Protein AF-A0AAW4CYZ9-F1 (afdb_monomer_lite)

Foldseek 3Di:
DPDDDDDDDDPDDQCVPPDPVPDDPDVVVVVVQVVVQDPVCGSPDDDDDDDDPPDPVVVVVVVVVVPDDDPVRVVVDLVVQCVDVVSVDPPPDPDD

Sequence (96 aa):
MSGGRFEWEYQGRWWRFVEQPQWPLEAYRRQASMGKWDENVSDCRQEIVFIGQRLDVDALKSALNGCLLSEEAILAGPKRWVQMEGGELALAPAGK

Structure (mmCIF, N/CA/C/O backbone):
data_AF-A0AAW4CYZ9-F1
#
_entry.id   AF-A0AAW4CYZ9-F1
#
loop_
_atom_site.group_PDB
_atom_site.id
_atom_site.type_symbol
_atom_site.label_atom_id
_atom_site.label_alt_id
_atom_site.label_comp_id
_atom_site.label_asym_id
_atom_site.label_entity_id
_atom_site.label_seq_id
_atom_site.pdbx_PDB_ins_code
_atom_site.Cartn_x
_atom_site.Cartn_y
_atom_site.Cartn_z
_atom_site.occupancy
_atom_site.B_iso_or_equiv
_atom_site.auth_seq_id
_atom_site.auth_comp_id
_atom_site.auth_asym_id
_atom_site.auth_atom_id
_atom_site.pdbx_PDB_model_num
ATOM 1 N N . MET A 1 1 ? -0.056 -8.629 27.151 1.00 39.72 1 MET A N 1
ATOM 2 C CA . MET A 1 1 ? -0.001 -8.220 25.733 1.00 39.72 1 MET A CA 1
ATOM 3 C C . MET A 1 1 ? 1.457 -8.013 25.373 1.00 39.72 1 MET A C 1
ATOM 5 O O . MET A 1 1 ? 2.060 -7.087 25.887 1.00 39.72 1 MET A O 1
ATOM 9 N N . SER A 1 2 ? 2.049 -8.903 24.585 1.00 47.81 2 SER A N 1
ATOM 10 C CA . SER A 1 2 ? 3.420 -8.749 24.082 1.00 47.81 2 SER A CA 1
ATOM 11 C C . SER A 1 2 ? 3.365 -8.763 22.557 1.00 47.81 2 SER A C 1
ATOM 13 O O . SER A 1 2 ? 3.612 -9.785 21.926 1.00 47.81 2 SER A O 1
ATOM 15 N N . GLY A 1 3 ? 2.936 -7.650 21.970 1.00 53.50 3 GLY A N 1
ATOM 16 C CA . GLY A 1 3 ? 3.028 -7.400 20.534 1.00 53.50 3 GLY A CA 1
ATOM 17 C C . GLY A 1 3 ? 3.885 -6.159 20.370 1.00 53.50 3 GLY A C 1
ATOM 18 O O . GLY A 1 3 ? 3.401 -5.062 20.611 1.00 53.50 3 GLY A O 1
ATOM 19 N N . GLY A 1 4 ? 5.177 -6.336 20.102 1.00 62.56 4 GLY A N 1
ATOM 20 C CA . GLY A 1 4 ? 6.150 -5.241 20.179 1.00 62.56 4 GLY A CA 1
ATOM 21 C C . GLY A 1 4 ? 7.223 -5.289 19.102 1.00 62.56 4 GLY A C 1
ATOM 22 O O . GLY A 1 4 ? 8.292 -4.724 19.296 1.00 62.56 4 GLY A O 1
ATOM 23 N N . ARG A 1 5 ? 6.979 -5.996 17.995 1.00 73.25 5 ARG A N 1
ATOM 24 C CA . ARG A 1 5 ? 7.932 -6.080 16.889 1.00 73.25 5 ARG A CA 1
ATOM 25 C C . ARG A 1 5 ? 7.238 -5.661 15.602 1.00 73.25 5 ARG A C 1
ATOM 27 O O . ARG A 1 5 ? 6.330 -6.341 15.137 1.00 73.25 5 ARG A O 1
ATOM 34 N N . PHE A 1 6 ? 7.654 -4.511 15.092 1.00 79.69 6 PHE A N 1
ATOM 35 C CA . PHE A 1 6 ? 7.312 -3.994 13.777 1.00 79.69 6 PHE A CA 1
ATOM 36 C C . PHE A 1 6 ? 8.607 -3.964 12.976 1.00 79.69 6 PHE A C 1
ATOM 38 O O . PHE A 1 6 ? 9.604 -3.408 13.434 1.00 79.69 6 PHE A O 1
ATOM 45 N N . GLU A 1 7 ? 8.591 -4.595 11.812 1.00 80.88 7 GLU A N 1
ATOM 46 C CA . GLU A 1 7 ? 9.710 -4.598 10.880 1.00 80.88 7 GLU A CA 1
ATOM 47 C C . GLU A 1 7 ? 9.203 -4.097 9.539 1.00 80.88 7 GLU A C 1
ATOM 49 O O . GLU A 1 7 ? 8.104 -4.447 9.109 1.00 80.88 7 GLU A O 1
ATOM 54 N N . TRP A 1 8 ? 10.013 -3.273 8.890 1.00 82.38 8 TRP A N 1
ATOM 55 C CA . TRP A 1 8 ? 9.795 -2.858 7.518 1.00 82.38 8 TRP A CA 1
ATOM 56 C C . TRP A 1 8 ? 11.115 -3.001 6.774 1.00 82.38 8 TRP A C 1
ATOM 58 O O . TRP A 1 8 ? 12.186 -2.750 7.329 1.00 82.38 8 TRP A O 1
ATOM 68 N N . GLU A 1 9 ? 11.027 -3.431 5.524 1.00 79.06 9 GLU A N 1
ATOM 69 C CA . GLU A 1 9 ? 12.178 -3.614 4.652 1.00 79.06 9 GLU A CA 1
ATOM 70 C C . GLU A 1 9 ? 11.979 -2.799 3.378 1.00 79.06 9 GLU A C 1
ATOM 72 O O . GLU A 1 9 ? 10.870 -2.665 2.851 1.00 79.06 9 GLU A O 1
ATOM 77 N N . TYR A 1 10 ? 13.075 -2.236 2.881 1.00 79.25 10 TYR A N 1
ATOM 78 C CA . TYR A 1 10 ? 13.087 -1.596 1.581 1.00 79.25 10 TYR A CA 1
ATOM 79 C C . TYR A 1 10 ? 13.135 -2.656 0.474 1.00 79.25 10 TYR A C 1
ATOM 81 O O . TYR A 1 10 ? 14.171 -3.268 0.233 1.00 79.25 10 TYR A O 1
ATOM 89 N N . GLN A 1 11 ? 12.025 -2.819 -0.246 1.00 77.06 11 GLN A N 1
ATOM 90 C CA . GLN A 1 11 ? 11.877 -3.843 -1.290 1.00 77.06 11 GLN A CA 1
ATOM 91 C C . GLN A 1 11 ? 12.336 -3.395 -2.691 1.00 77.06 11 GLN A C 1
ATOM 93 O O . GLN A 1 11 ? 12.140 -4.114 -3.670 1.00 77.06 11 GLN A O 1
ATOM 98 N N . GLY A 1 12 ? 12.955 -2.217 -2.809 1.00 77.88 12 GLY A N 1
ATOM 99 C CA . GLY A 1 12 ? 13.398 -1.646 -4.084 1.00 77.88 12 GLY A CA 1
ATOM 100 C C . GLY A 1 12 ? 12.628 -0.391 -4.497 1.00 77.88 12 GLY A C 1
ATOM 101 O O . GLY A 1 12 ? 11.714 0.070 -3.815 1.00 77.88 12 GLY A O 1
ATOM 102 N N . ARG A 1 13 ? 13.045 0.211 -5.617 1.00 81.75 13 ARG A N 1
ATOM 103 C CA . ARG A 1 13 ? 12.362 1.369 -6.213 1.00 81.75 13 ARG A CA 1
ATOM 104 C C . ARG A 1 13 ? 11.158 0.890 -7.013 1.00 81.75 13 ARG A C 1
ATOM 106 O O . ARG A 1 13 ? 11.280 -0.106 -7.722 1.00 81.75 13 ARG A O 1
ATOM 113 N N . TRP A 1 14 ? 10.070 1.653 -6.990 1.00 85.50 14 TRP A N 1
ATOM 114 C CA . TRP A 1 14 ? 8.985 1.476 -7.953 1.00 85.50 14 TRP A CA 1
ATOM 115 C C . TRP A 1 14 ? 9.470 1.836 -9.357 1.00 85.50 14 TRP A C 1
ATOM 117 O O . TRP A 1 14 ? 9.985 2.933 -9.598 1.00 85.50 14 TRP A O 1
ATOM 127 N N . TRP A 1 15 ? 9.323 0.903 -10.288 1.00 83.88 15 TRP A N 1
ATOM 128 C CA . TRP A 1 15 ? 9.774 1.001 -11.670 1.00 83.88 15 TRP A CA 1
ATOM 129 C C . TRP A 1 15 ? 9.036 2.079 -12.444 1.00 83.88 15 TRP A C 1
ATOM 131 O O . TRP A 1 15 ? 9.598 2.632 -13.387 1.00 83.88 15 TRP A O 1
ATOM 141 N N . ARG A 1 16 ? 7.837 2.472 -11.994 1.00 83.50 16 ARG A N 1
ATOM 142 C CA . ARG A 1 16 ? 7.144 3.667 -12.487 1.00 83.50 16 ARG A CA 1
ATOM 143 C C . ARG A 1 16 ? 8.010 4.936 -12.476 1.00 83.50 16 ARG A C 1
ATOM 145 O O . ARG A 1 16 ? 7.771 5.833 -13.290 1.00 83.50 16 ARG A O 1
ATOM 152 N N . PHE A 1 17 ? 9.000 5.006 -11.586 1.00 84.50 17 PHE A N 1
ATOM 153 C CA . PHE A 1 17 ? 9.927 6.132 -11.433 1.00 84.50 17 PHE A CA 1
ATOM 154 C C . PHE A 1 17 ? 11.374 5.794 -11.831 1.00 84.50 17 PHE A C 1
ATOM 156 O O . PHE A 1 17 ? 12.287 6.559 -11.529 1.00 84.50 17 PHE A O 1
ATOM 163 N N . VAL A 1 18 ? 11.603 4.658 -12.495 1.00 84.62 18 VAL A N 1
ATOM 164 C CA . VAL A 1 18 ? 12.926 4.225 -12.965 1.00 84.62 18 VAL A CA 1
ATOM 165 C C . VAL A 1 18 ? 12.910 4.142 -14.488 1.00 84.62 18 VAL A C 1
ATOM 167 O O . VAL A 1 18 ? 11.997 3.564 -15.073 1.00 84.62 18 VAL A O 1
ATOM 170 N N . GLU A 1 19 ? 13.928 4.691 -15.147 1.00 83.44 19 GLU A N 1
ATOM 171 C CA . GLU A 1 19 ? 14.052 4.593 -16.604 1.00 83.44 19 GLU A CA 1
ATOM 172 C C . GLU A 1 19 ? 14.199 3.127 -17.047 1.00 83.44 19 GLU A C 1
ATOM 174 O O . GLU A 1 19 ? 14.953 2.363 -16.444 1.00 83.44 19 GLU A O 1
ATOM 179 N N . GLN A 1 20 ? 13.517 2.736 -18.131 1.00 81.12 20 GLN A N 1
ATOM 180 C CA . GLN A 1 20 ? 13.499 1.349 -18.625 1.00 81.12 20 GLN A CA 1
ATOM 181 C C . GLN A 1 20 ? 14.885 0.701 -18.822 1.00 81.12 20 GLN A C 1
ATOM 183 O O . GLN A 1 20 ? 15.017 -0.480 -18.501 1.00 81.12 20 GLN A O 1
ATOM 188 N N . PRO A 1 21 ? 15.939 1.410 -19.285 1.00 84.75 21 PRO A N 1
ATOM 189 C CA . PRO A 1 21 ? 17.279 0.826 -19.399 1.00 84.75 21 PRO A CA 1
ATOM 190 C C . PRO A 1 21 ? 17.882 0.368 -18.064 1.00 84.75 21 PRO A C 1
ATOM 192 O O . PRO A 1 21 ? 18.791 -0.456 -18.055 1.00 84.75 21 PRO A O 1
ATOM 195 N N . GLN A 1 22 ? 17.393 0.900 -16.941 1.00 82.38 22 GLN A N 1
ATOM 196 C CA . GLN A 1 22 ? 17.835 0.541 -15.592 1.00 82.38 22 GLN A CA 1
ATOM 197 C C . GLN A 1 22 ? 16.980 -0.568 -14.966 1.00 82.38 22 GLN A C 1
ATOM 199 O O . GLN A 1 22 ? 17.209 -0.947 -13.814 1.00 82.38 22 GLN A O 1
ATOM 204 N N . TRP A 1 23 ? 15.970 -1.071 -15.679 1.00 83.81 23 TRP A N 1
ATOM 205 C CA . TRP A 1 23 ? 15.149 -2.167 -15.183 1.00 83.81 23 TRP A CA 1
ATOM 206 C C . TRP A 1 23 ? 15.961 -3.470 -15.146 1.00 83.81 23 TRP A C 1
ATOM 208 O O . TRP A 1 23 ? 16.848 -3.670 -15.980 1.00 83.81 23 TRP A O 1
ATOM 218 N N . PRO A 1 24 ? 15.660 -4.390 -14.212 1.00 77.75 24 PRO A N 1
ATOM 219 C CA . PRO A 1 24 ? 16.348 -5.673 -14.147 1.00 77.75 24 PRO A CA 1
ATOM 220 C C . PRO A 1 24 ? 16.200 -6.451 -15.460 1.00 77.75 24 PRO A C 1
ATOM 222 O O . PRO A 1 24 ? 15.101 -6.588 -16.008 1.00 77.75 24 PRO A O 1
ATOM 225 N N . LEU A 1 25 ? 17.312 -6.988 -15.963 1.00 73.31 25 LEU A N 1
ATOM 226 C CA . LEU A 1 25 ? 17.329 -7.768 -17.203 1.00 73.31 25 LEU A CA 1
ATOM 227 C C . LEU A 1 25 ? 16.625 -9.121 -17.025 1.00 73.31 25 LEU A C 1
ATOM 229 O O . LEU A 1 25 ? 16.057 -9.647 -17.990 1.00 73.31 25 LEU A O 1
ATOM 233 N N . GLU A 1 26 ? 16.601 -9.662 -15.800 1.00 81.19 26 GLU A N 1
ATOM 234 C CA . GLU A 1 26 ? 16.042 -10.980 -15.510 1.00 81.19 26 GLU A CA 1
ATOM 235 C C . GLU A 1 26 ? 14.528 -11.022 -15.758 1.00 81.19 26 GLU A C 1
ATOM 237 O O . GLU A 1 26 ? 13.733 -10.334 -15.112 1.00 81.19 26 GLU A O 1
ATOM 242 N N . ALA A 1 27 ? 14.114 -11.890 -16.684 1.00 73.62 27 ALA A N 1
ATOM 243 C CA . ALA A 1 27 ? 12.726 -11.997 -17.125 1.00 73.62 27 ALA A CA 1
ATOM 244 C C . ALA A 1 27 ? 11.749 -12.340 -15.986 1.00 73.62 27 ALA A C 1
ATOM 246 O O . ALA A 1 27 ? 10.636 -11.822 -15.979 1.00 73.62 27 ALA A O 1
ATOM 247 N N . TYR A 1 28 ? 12.163 -13.146 -14.999 1.00 75.31 28 TYR A N 1
ATOM 248 C CA . TYR A 1 28 ? 11.285 -13.536 -13.887 1.00 75.31 28 TYR A CA 1
ATOM 249 C C . TYR A 1 28 ? 10.895 -12.343 -13.001 1.00 75.31 28 TYR A C 1
ATOM 251 O O . TYR A 1 28 ? 9.745 -12.243 -12.581 1.00 75.31 28 TYR A O 1
ATOM 259 N N . ARG A 1 29 ? 11.821 -11.402 -12.751 1.00 70.62 29 ARG A N 1
ATOM 260 C CA . ARG A 1 29 ? 11.540 -10.191 -11.963 1.00 70.62 29 ARG A CA 1
ATOM 261 C C . ARG A 1 29 ? 10.582 -9.282 -12.712 1.00 70.62 29 ARG A C 1
ATOM 263 O O . ARG A 1 29 ? 9.637 -8.775 -12.120 1.00 70.62 29 ARG A O 1
ATOM 270 N N . ARG A 1 30 ? 10.789 -9.130 -14.026 1.00 74.00 30 ARG A N 1
ATOM 271 C CA . ARG A 1 30 ? 9.881 -8.354 -14.881 1.00 74.00 30 ARG A CA 1
ATOM 272 C C . ARG A 1 30 ? 8.486 -8.955 -14.934 1.00 74.00 30 ARG A C 1
ATOM 274 O O . ARG A 1 30 ? 7.520 -8.230 -14.740 1.00 74.00 30 ARG A O 1
AT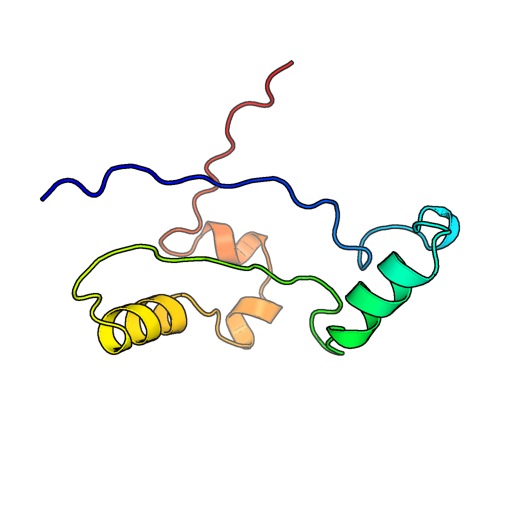OM 281 N N . GLN A 1 31 ? 8.376 -10.268 -15.104 1.00 78.00 31 GLN A N 1
ATOM 282 C CA . GLN A 1 31 ? 7.085 -10.956 -15.108 1.00 78.00 31 GLN A CA 1
ATOM 283 C C . GLN A 1 31 ? 6.354 -10.846 -13.766 1.00 78.00 31 GLN A C 1
ATOM 285 O O . GLN A 1 31 ? 5.149 -10.613 -13.761 1.00 78.00 31 GLN A O 1
ATOM 290 N N . ALA A 1 32 ? 7.062 -10.959 -12.638 1.00 76.75 32 ALA A N 1
ATOM 291 C CA . ALA A 1 32 ? 6.454 -10.826 -11.316 1.00 76.75 32 ALA A CA 1
ATOM 292 C C . ALA A 1 32 ? 5.863 -9.424 -11.076 1.00 76.75 32 ALA A C 1
ATOM 294 O O . ALA A 1 32 ? 4.750 -9.318 -10.560 1.00 76.75 32 ALA A O 1
ATOM 295 N N . SER A 1 33 ? 6.572 -8.364 -11.481 1.00 73.81 33 SER A N 1
ATOM 296 C CA . SER A 1 33 ? 6.070 -6.986 -11.392 1.00 73.81 33 SER A CA 1
ATOM 297 C C . SER A 1 33 ? 4.923 -6.734 -12.372 1.00 73.81 33 SER A C 1
ATOM 299 O O . SER A 1 33 ? 3.900 -6.175 -11.990 1.00 73.81 33 SER A O 1
ATOM 301 N N . MET A 1 34 ? 5.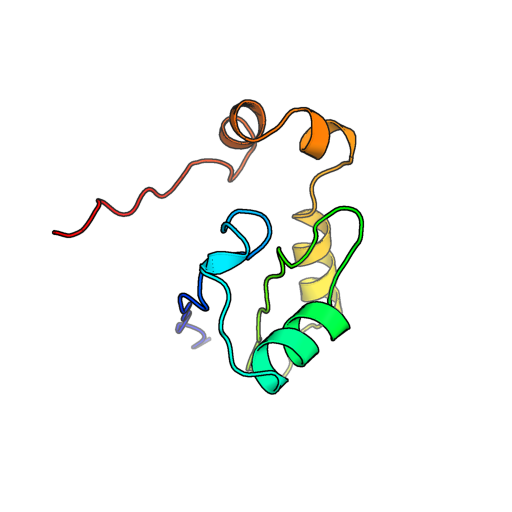049 -7.201 -13.620 1.00 78.19 34 MET A N 1
ATOM 302 C CA . MET A 1 34 ? 4.006 -7.049 -14.642 1.00 78.19 34 MET A CA 1
ATOM 303 C C . MET A 1 34 ? 2.714 -7.792 -14.284 1.00 78.19 34 MET A C 1
ATOM 305 O O . MET A 1 34 ? 1.632 -7.295 -14.568 1.00 78.19 34 MET A O 1
ATOM 309 N N . GLY A 1 35 ? 2.802 -8.948 -13.621 1.00 81.88 35 GLY A N 1
ATOM 310 C CA . GLY A 1 35 ? 1.627 -9.694 -13.159 1.00 81.88 35 GLY A CA 1
ATOM 311 C C . GLY A 1 35 ? 0.826 -8.990 -12.058 1.00 81.88 35 GLY A C 1
ATOM 312 O O . GLY A 1 35 ? -0.289 -9.406 -11.759 1.00 81.88 35 GLY A O 1
ATOM 313 N N . LYS A 1 36 ? 1.386 -7.941 -11.447 1.00 80.44 36 LYS A N 1
ATOM 314 C CA . LYS A 1 36 ? 0.754 -7.126 -10.400 1.00 80.44 36 LYS A CA 1
ATOM 315 C C . LYS A 1 36 ? 0.618 -5.656 -10.819 1.00 80.44 36 LYS A C 1
ATOM 317 O O . LYS A 1 36 ? 0.421 -4.805 -9.957 1.00 80.44 36 LYS A O 1
ATOM 322 N N . TRP A 1 37 ? 0.777 -5.365 -12.109 1.00 82.88 37 TRP A N 1
ATOM 323 C CA . TRP A 1 37 ? 0.721 -4.009 -12.638 1.00 82.88 37 TRP A CA 1
ATOM 324 C C . TRP A 1 37 ? -0.713 -3.480 -12.632 1.00 82.88 37 TRP A C 1
ATOM 326 O O . TRP A 1 37 ? -1.622 -4.150 -13.119 1.00 82.88 37 TRP A O 1
ATOM 336 N N . ASP A 1 38 ? -0.889 -2.266 -12.125 1.00 86.06 38 ASP A N 1
ATOM 337 C CA . ASP A 1 38 ? -2.147 -1.523 -12.166 1.00 86.06 38 ASP A CA 1
ATOM 338 C C . ASP A 1 38 ? -2.025 -0.311 -13.104 1.00 86.06 38 ASP A C 1
ATOM 340 O O . ASP A 1 38 ? -0.984 0.339 -13.167 1.00 86.06 38 ASP A O 1
ATOM 344 N N . GLU A 1 39 ? -3.067 0.029 -13.858 1.00 83.25 39 GLU A N 1
ATOM 345 C CA . GLU A 1 39 ? -2.992 1.140 -14.820 1.00 83.25 39 GLU A CA 1
ATOM 346 C C . GLU A 1 39 ? -2.895 2.518 -14.146 1.00 83.25 39 GLU A C 1
ATOM 348 O O . GLU A 1 39 ? -2.263 3.425 -14.692 1.00 83.25 39 GLU A O 1
ATOM 353 N N . ASN A 1 40 ? -3.451 2.671 -12.942 1.00 80.12 40 ASN A N 1
ATOM 354 C CA . ASN A 1 40 ? -3.490 3.939 -12.217 1.00 80.12 40 ASN A CA 1
ATOM 355 C C . ASN A 1 40 ? -2.247 4.135 -11.347 1.00 80.12 40 ASN A C 1
ATOM 357 O O . ASN A 1 40 ? -1.695 5.234 -11.288 1.00 80.12 40 ASN A O 1
ATOM 361 N N . VAL A 1 41 ? -1.789 3.071 -10.678 1.00 80.19 41 VAL A N 1
ATOM 362 C CA . VAL A 1 41 ? -0.671 3.143 -9.715 1.00 80.19 41 VAL A CA 1
ATOM 363 C C . VAL A 1 41 ? 0.572 2.356 -10.135 1.00 80.19 41 VAL A C 1
ATOM 365 O O . VAL A 1 41 ? 1.605 2.432 -9.467 1.00 80.19 41 VAL A O 1
ATOM 368 N N . SER A 1 42 ? 0.531 1.666 -11.277 1.00 86.81 42 SER A N 1
ATOM 369 C CA . SER A 1 42 ? 1.651 0.890 -11.827 1.00 86.81 42 SER A CA 1
ATOM 370 C C . SER A 1 42 ? 2.106 -0.209 -10.865 1.00 86.81 42 SER A C 1
ATOM 372 O O . SER A 1 42 ? 1.301 -1.048 -10.470 1.00 86.81 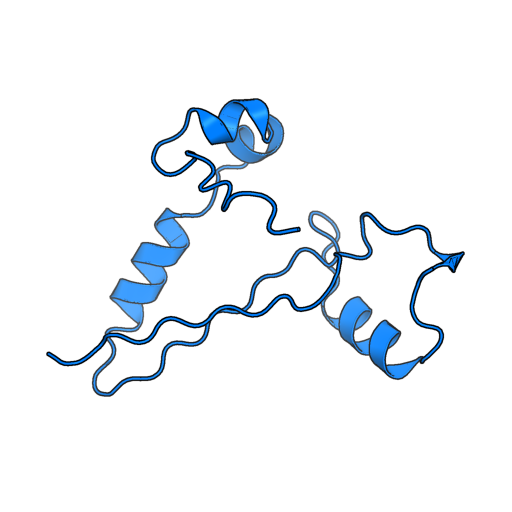42 SER A O 1
ATOM 374 N N . ASP A 1 43 ? 3.381 -0.226 -10.482 1.00 86.00 43 ASP A N 1
ATOM 375 C CA . ASP A 1 43 ? 3.947 -1.180 -9.532 1.00 86.00 43 ASP A CA 1
ATOM 376 C C . ASP A 1 43 ? 4.043 -0.624 -8.097 1.00 86.00 43 ASP A C 1
ATOM 378 O O . ASP A 1 43 ? 4.670 -1.244 -7.234 1.00 86.00 43 ASP A O 1
ATOM 382 N N . CYS A 1 44 ? 3.418 0.531 -7.820 1.00 85.94 44 CYS A N 1
ATOM 383 C CA . CYS A 1 44 ? 3.433 1.187 -6.510 1.00 85.94 44 CYS A CA 1
ATOM 384 C C . CYS A 1 44 ? 2.575 0.432 -5.481 1.00 85.94 44 CYS A C 1
ATOM 386 O O . CYS A 1 44 ? 1.488 0.871 -5.110 1.00 85.94 44 CYS A O 1
ATOM 388 N N . ARG A 1 45 ? 3.060 -0.723 -5.015 1.00 85.19 45 ARG A N 1
ATOM 389 C CA . ARG A 1 45 ? 2.344 -1.610 -4.091 1.00 85.19 45 ARG A CA 1
ATOM 390 C C . ARG A 1 45 ? 3.095 -1.787 -2.776 1.00 85.19 45 ARG A C 1
ATOM 392 O O . ARG A 1 45 ? 4.318 -1.902 -2.753 1.00 85.19 45 ARG A O 1
ATOM 399 N N . GLN A 1 46 ? 2.336 -1.852 -1.687 1.00 86.06 46 GLN A N 1
ATOM 400 C CA . GLN A 1 46 ? 2.820 -2.180 -0.349 1.00 86.06 46 GLN A CA 1
ATOM 401 C C . GLN A 1 46 ? 2.225 -3.520 0.095 1.00 86.06 46 GLN A C 1
ATOM 403 O O . GLN A 1 46 ? 1.075 -3.834 -0.219 1.00 86.06 46 GLN A O 1
ATOM 408 N N . GLU A 1 47 ? 3.007 -4.321 0.814 1.00 88.31 47 GLU A N 1
ATOM 409 C CA . GLU A 1 47 ? 2.552 -5.567 1.432 1.00 88.31 47 GLU A CA 1
ATOM 410 C C . GLU A 1 47 ? 2.791 -5.475 2.944 1.00 88.31 47 GLU A C 1
ATOM 412 O O . GLU A 1 47 ? 3.895 -5.158 3.381 1.00 88.31 47 GLU A O 1
ATOM 417 N N . ILE A 1 48 ? 1.748 -5.725 3.740 1.00 89.94 48 ILE A N 1
ATOM 418 C CA . ILE A 1 48 ? 1.797 -5.693 5.207 1.00 89.94 48 ILE A CA 1
ATOM 419 C C . ILE A 1 48 ? 1.340 -7.060 5.715 1.00 89.94 48 ILE A C 1
ATOM 421 O O . ILE A 1 48 ? 0.282 -7.549 5.317 1.00 89.94 48 ILE A O 1
ATOM 425 N N . VAL A 1 49 ? 2.131 -7.676 6.596 1.00 90.31 49 VAL A N 1
ATOM 426 C CA . VAL A 1 49 ? 1.841 -8.996 7.168 1.00 90.31 49 VAL A CA 1
ATOM 427 C C . VAL A 1 49 ? 1.628 -8.865 8.671 1.00 90.31 49 VAL A C 1
ATOM 429 O O . VAL A 1 49 ? 2.500 -8.388 9.393 1.00 90.31 49 VAL A O 1
ATOM 432 N N . PHE A 1 50 ? 0.474 -9.329 9.150 1.00 89.56 50 PHE A N 1
ATOM 433 C CA . PHE A 1 50 ? 0.160 -9.403 10.576 1.00 89.56 50 PHE A CA 1
ATOM 434 C C . PHE A 1 50 ? 0.328 -10.843 11.064 1.00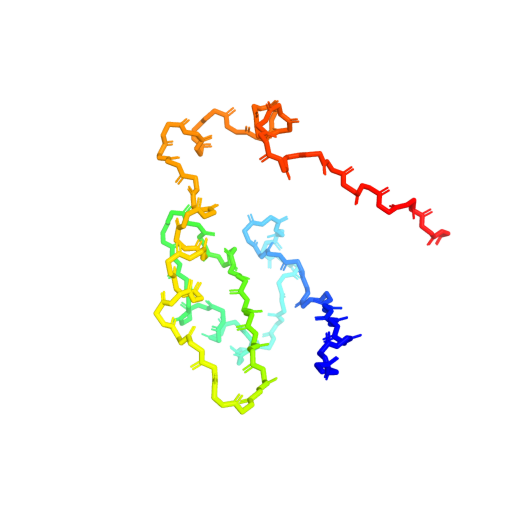 89.56 50 PHE A C 1
ATOM 436 O O . PHE A 1 50 ? -0.294 -11.760 10.530 1.00 89.56 50 PHE A O 1
ATOM 443 N N . ILE A 1 51 ? 1.152 -11.043 12.095 1.00 89.31 51 ILE A N 1
ATOM 444 C CA . ILE A 1 51 ? 1.394 -12.356 12.707 1.00 89.31 51 ILE A CA 1
ATOM 445 C C . ILE A 1 51 ? 0.945 -12.294 14.163 1.00 89.31 51 ILE A C 1
ATOM 447 O O . ILE A 1 51 ? 1.491 -11.543 14.967 1.00 89.31 51 ILE A O 1
ATOM 451 N N . GLY A 1 52 ? -0.059 -13.092 14.513 1.00 87.81 52 GLY A N 1
ATOM 452 C CA . GLY A 1 52 ? -0.597 -13.130 15.866 1.00 87.81 52 GLY A CA 1
ATOM 453 C C . GLY A 1 52 ? -1.684 -14.183 16.026 1.00 87.81 52 GLY A C 1
ATOM 454 O O . GLY A 1 52 ? -2.227 -14.699 15.052 1.00 87.81 52 GLY A O 1
ATOM 455 N N . GLN A 1 53 ? -2.003 -14.511 17.276 1.00 90.81 53 GLN A N 1
ATOM 456 C CA . GLN A 1 53 ? -3.125 -15.389 17.605 1.00 90.81 53 GLN A CA 1
ATOM 457 C C . GLN A 1 53 ? -4.365 -14.546 17.901 1.00 90.81 53 GLN A C 1
ATOM 459 O O . GLN A 1 53 ? -4.248 -13.516 18.563 1.00 90.81 53 GLN A O 1
ATOM 464 N N . ARG A 1 54 ? -5.548 -15.022 17.483 1.00 93.19 54 ARG A N 1
ATOM 465 C CA . ARG A 1 54 ? -6.843 -14.342 17.704 1.00 93.19 54 ARG A CA 1
ATOM 466 C C . ARG A 1 54 ? -6.866 -12.905 17.157 1.00 93.19 54 ARG A C 1
ATOM 468 O O . ARG A 1 54 ? -7.339 -11.994 17.826 1.00 93.19 54 ARG A O 1
ATOM 475 N N . LEU A 1 55 ? -6.319 -12.713 15.955 1.00 91.69 55 LEU A N 1
ATOM 476 C CA . LEU A 1 55 ? -6.399 -11.435 15.250 1.00 91.69 55 LEU A CA 1
ATOM 477 C C . LEU A 1 55 ? -7.856 -11.121 14.900 1.00 91.69 55 LEU A C 1
ATOM 479 O O . LEU A 1 55 ? -8.554 -11.968 14.343 1.00 91.69 55 LEU A O 1
ATOM 483 N N . ASP A 1 56 ? -8.277 -9.892 15.182 1.00 95.50 56 ASP A N 1
ATOM 484 C CA . ASP A 1 56 ? -9.524 -9.346 14.659 1.00 95.50 56 ASP A CA 1
ATOM 485 C C . ASP A 1 56 ? -9.274 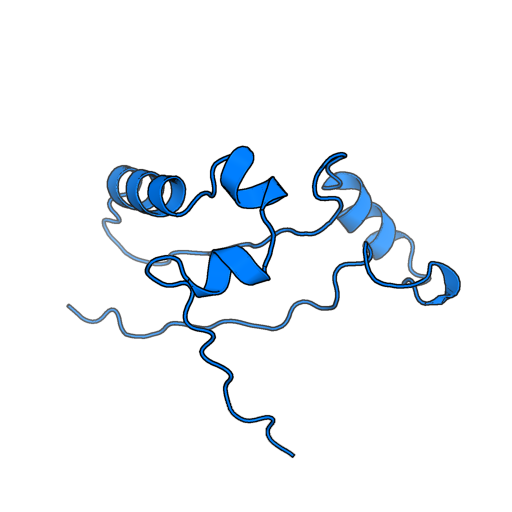-8.819 13.241 1.00 95.50 56 ASP A C 1
ATOM 487 O O . ASP A 1 56 ? -8.796 -7.703 13.027 1.00 95.50 56 ASP A O 1
ATOM 491 N N . VAL A 1 57 ? -9.518 -9.683 12.258 1.00 94.25 57 VAL A N 1
ATOM 492 C CA . VAL A 1 57 ? -9.248 -9.393 10.845 1.00 94.25 57 VAL A CA 1
ATOM 493 C C . VAL A 1 57 ? -10.152 -8.280 10.318 1.00 94.25 57 VAL A C 1
ATOM 495 O O . VAL A 1 57 ? -9.714 -7.497 9.474 1.00 94.25 57 VAL A O 1
ATOM 498 N N . ASP A 1 58 ? -11.387 -8.182 10.804 1.00 96.00 58 ASP A N 1
ATOM 499 C CA . ASP A 1 58 ? -12.344 -7.193 10.313 1.00 96.00 58 ASP A CA 1
ATOM 500 C C . ASP A 1 58 ? -12.031 -5.806 10.872 1.00 96.00 58 ASP A C 1
ATOM 502 O O . ASP A 1 58 ? -12.017 -4.834 10.113 1.00 96.00 58 ASP A O 1
ATOM 506 N N . ALA A 1 59 ? -11.652 -5.716 12.151 1.00 95.69 59 ALA A N 1
ATOM 507 C CA . ALA A 1 59 ? -11.136 -4.476 12.720 1.00 95.69 59 ALA A CA 1
ATOM 508 C C . ALA A 1 59 ? -9.865 -4.003 11.993 1.00 95.69 59 ALA A C 1
ATOM 510 O O . ALA A 1 59 ? -9.753 -2.824 11.653 1.00 95.69 59 ALA A O 1
ATOM 511 N N . LEU A 1 60 ? -8.934 -4.918 11.687 1.00 94.31 60 LEU A N 1
ATOM 512 C CA . LEU A 1 60 ? -7.718 -4.597 10.929 1.00 94.31 60 LEU A CA 1
ATOM 513 C C . LEU A 1 60 ? -8.036 -4.073 9.525 1.00 94.31 60 LEU A C 1
ATOM 515 O O . LEU A 1 60 ? -7.507 -3.040 9.121 1.00 94.31 60 LEU A O 1
ATOM 519 N N . LYS A 1 61 ? -8.920 -4.750 8.785 1.00 94.31 61 LYS A N 1
ATOM 520 C CA . LYS A 1 61 ? -9.352 -4.295 7.456 1.00 94.31 61 LYS A CA 1
ATOM 521 C C . LYS A 1 61 ? -10.028 -2.933 7.523 1.00 94.31 61 LYS A C 1
ATOM 523 O O . LYS A 1 61 ? -9.727 -2.077 6.700 1.00 94.31 61 LYS A O 1
ATOM 528 N N . SER A 1 62 ? -10.915 -2.722 8.494 1.00 96.44 62 SER A N 1
ATOM 529 C CA . SER A 1 62 ? -11.600 -1.441 8.666 1.00 96.44 62 SER A CA 1
ATOM 530 C C . SER A 1 62 ? -10.611 -0.312 8.945 1.00 96.44 62 SER A C 1
ATOM 532 O O . SER A 1 62 ? -10.735 0.759 8.357 1.00 96.44 62 SER A O 1
ATOM 534 N N . ALA A 1 63 ? -9.615 -0.554 9.800 1.00 93.56 63 ALA A N 1
ATOM 535 C CA . ALA A 1 63 ? -8.570 0.420 10.090 1.00 93.56 63 ALA A CA 1
ATOM 536 C C . ALA A 1 63 ? -7.730 0.741 8.842 1.00 93.56 63 ALA A C 1
ATOM 538 O O . ALA A 1 63 ? -7.553 1.910 8.517 1.00 93.56 63 ALA A O 1
ATOM 539 N N . LEU A 1 64 ? -7.279 -0.280 8.101 1.00 93.81 64 LEU A N 1
ATOM 540 C CA . LEU A 1 64 ? -6.493 -0.095 6.874 1.00 93.81 64 LEU A CA 1
ATOM 541 C C . LEU A 1 64 ? -7.283 0.617 5.770 1.00 93.81 64 LEU A C 1
ATOM 543 O O . LEU A 1 64 ? -6.744 1.495 5.103 1.00 93.81 64 LEU A O 1
ATOM 547 N N . ASN A 1 65 ? -8.564 0.285 5.600 1.00 94.00 65 ASN A N 1
ATOM 548 C CA . ASN A 1 65 ? -9.438 0.970 4.647 1.00 94.00 65 ASN A CA 1
ATOM 549 C C . ASN A 1 65 ? -9.634 2.446 5.019 1.00 94.00 65 ASN A C 1
ATOM 551 O O . ASN A 1 65 ? -9.713 3.289 4.131 1.00 94.00 65 ASN A O 1
ATOM 555 N N . GLY A 1 66 ? -9.665 2.769 6.316 1.00 91.69 66 GLY A N 1
ATOM 556 C CA . GLY A 1 66 ? -9.719 4.149 6.804 1.00 91.69 66 GLY A CA 1
ATOM 557 C C . GLY A 1 66 ? -8.466 4.977 6.491 1.00 91.69 66 GLY A C 1
ATOM 558 O O . GLY A 1 66 ? -8.535 6.201 6.520 1.00 91.69 66 GLY A O 1
ATOM 559 N N . CYS A 1 67 ? -7.339 4.337 6.164 1.00 90.12 67 CYS A N 1
ATOM 560 C CA . CYS A 1 67 ? -6.104 5.014 5.758 1.00 90.12 67 CYS A CA 1
ATOM 561 C C . CYS A 1 67 ? -6.037 5.324 4.253 1.00 90.12 67 CYS A C 1
ATOM 563 O O . CYS A 1 67 ? -5.074 5.949 3.807 1.00 90.12 67 CYS A O 1
ATOM 565 N N . LEU A 1 68 ? -7.006 4.868 3.451 1.00 90.00 68 LEU A N 1
ATOM 566 C CA . LEU A 1 68 ? -7.012 5.123 2.013 1.00 90.00 68 LEU A CA 1
ATOM 567 C C . LEU A 1 68 ? -7.352 6.589 1.725 1.00 90.00 68 LEU A C 1
ATOM 569 O O . LEU A 1 68 ? -8.295 7.154 2.278 1.00 90.00 68 LEU A O 1
ATOM 573 N N . LEU A 1 69 ? -6.588 7.196 0.820 1.00 89.94 69 LEU A N 1
ATOM 574 C CA . LEU A 1 69 ? -6.891 8.525 0.302 1.00 89.94 69 LEU A CA 1
ATOM 575 C C . LEU A 1 69 ? -8.122 8.466 -0.609 1.00 89.94 69 LEU A C 1
ATOM 577 O O . LEU A 1 69 ? -8.279 7.524 -1.386 1.00 89.94 69 LEU A O 1
ATOM 581 N N . SER A 1 70 ? -8.964 9.502 -0.552 1.00 90.88 70 SER A N 1
ATOM 582 C CA . SER A 1 70 ? -9.994 9.710 -1.572 1.00 90.88 70 SER A CA 1
ATOM 583 C C . SER A 1 70 ? -9.357 10.089 -2.912 1.00 90.88 70 SER A C 1
ATOM 585 O O . SER A 1 70 ? -8.201 10.518 -2.967 1.00 90.88 70 SER A O 1
ATOM 587 N N . GLU A 1 71 ? -10.115 9.977 -3.999 1.00 89.88 71 GLU A N 1
ATOM 588 C CA . GLU A 1 71 ? -9.648 10.358 -5.334 1.00 89.88 71 GLU A CA 1
ATOM 589 C C . GLU A 1 71 ? -9.209 11.831 -5.386 1.00 89.88 71 GLU A C 1
ATOM 591 O O . GLU A 1 71 ? -8.135 12.155 -5.895 1.00 89.88 71 GLU A O 1
ATOM 596 N N . GLU A 1 72 ? -9.973 12.727 -4.757 1.00 91.81 72 GLU A N 1
ATOM 597 C CA . GLU A 1 72 ? -9.641 14.151 -4.675 1.00 91.81 72 GLU A CA 1
ATOM 598 C C . GLU A 1 72 ? -8.338 14.378 -3.904 1.00 91.81 72 GLU A C 1
ATOM 600 O O . GLU A 1 72 ? -7.520 15.222 -4.281 1.00 91.81 72 GLU A O 1
ATOM 605 N N . ALA A 1 73 ? -8.121 13.612 -2.830 1.00 89.25 73 ALA A N 1
ATOM 606 C CA . ALA A 1 73 ? -6.894 13.687 -2.056 1.00 89.25 73 ALA A CA 1
ATOM 607 C C . ALA A 1 73 ? -5.694 13.184 -2.870 1.00 89.25 73 ALA A C 1
ATOM 609 O O . ALA A 1 73 ? -4.649 13.835 -2.851 1.00 89.25 73 ALA A O 1
ATOM 610 N N . ILE A 1 74 ? -5.837 12.093 -3.633 1.00 87.62 74 ILE A N 1
ATOM 611 C CA . ILE A 1 74 ? -4.793 11.593 -4.544 1.00 87.62 74 ILE A CA 1
ATOM 612 C C . ILE A 1 74 ? -4.401 12.682 -5.551 1.00 87.62 74 ILE A C 1
ATOM 614 O O . ILE A 1 74 ? -3.214 12.984 -5.694 1.00 87.62 74 ILE A O 1
ATOM 618 N N . LEU A 1 75 ? -5.385 13.327 -6.185 1.00 89.81 75 LEU A N 1
ATOM 619 C CA . LEU A 1 75 ? -5.160 14.389 -7.173 1.00 89.81 75 LEU A CA 1
ATOM 620 C C . LEU A 1 75 ? -4.515 15.648 -6.572 1.00 89.81 75 LEU A C 1
ATOM 622 O O . LEU A 1 75 ? -3.732 16.320 -7.244 1.00 89.81 75 LEU A O 1
ATOM 626 N N . ALA A 1 76 ? -4.794 15.961 -5.303 1.00 90.81 76 ALA A N 1
ATOM 627 C CA . ALA A 1 76 ? -4.169 17.085 -4.601 1.00 90.81 76 ALA A CA 1
ATOM 628 C C . ALA A 1 76 ? -2.663 16.877 -4.334 1.00 90.81 76 ALA A C 1
ATOM 630 O O . ALA A 1 76 ? -1.916 17.845 -4.148 1.00 90.81 76 ALA A O 1
ATOM 631 N N . GLY A 1 77 ? -2.210 15.622 -4.343 1.00 87.94 77 GLY A N 1
ATOM 632 C CA . GLY A 1 77 ? -0.805 15.241 -4.339 1.00 87.94 77 GLY A CA 1
ATOM 633 C C . GLY A 1 77 ? -0.041 15.476 -3.023 1.00 87.94 77 GLY A C 1
ATOM 634 O O . GLY A 1 77 ? -0.575 15.996 -2.038 1.00 87.94 77 GLY A O 1
ATOM 635 N N . PRO A 1 78 ? 1.265 15.141 -3.000 1.00 86.88 78 PRO A N 1
ATOM 636 C CA . PRO A 1 78 ? 2.061 15.033 -1.771 1.00 86.88 78 PRO A CA 1
ATOM 637 C C . PRO A 1 78 ? 2.128 16.303 -0.919 1.00 86.88 78 PRO A C 1
ATOM 639 O O . PRO A 1 78 ? 2.179 16.230 0.306 1.00 86.88 78 PRO A O 1
ATOM 642 N N . LYS A 1 79 ? 2.087 17.484 -1.550 1.00 88.56 79 LYS A N 1
ATOM 643 C CA . LYS A 1 79 ? 2.081 18.771 -0.833 1.00 88.56 79 LYS A CA 1
ATOM 644 C C . LYS A 1 79 ? 0.834 18.952 0.030 1.00 88.56 79 LYS A C 1
ATOM 646 O O . LYS A 1 79 ? 0.903 19.633 1.049 1.00 88.56 79 LYS A O 1
ATOM 651 N N . ARG A 1 80 ? -0.298 18.376 -0.381 1.00 89.62 80 ARG A N 1
ATOM 652 C CA . ARG A 1 80 ? -1.527 18.382 0.411 1.00 89.62 80 ARG A CA 1
ATOM 653 C C . ARG A 1 80 ? -1.495 17.292 1.475 1.00 89.62 80 ARG A C 1
ATOM 655 O O . ARG A 1 80 ? -1.932 17.550 2.590 1.00 89.62 80 ARG A O 1
ATOM 662 N N . TRP A 1 81 ? -0.950 16.120 1.150 1.00 88.69 81 TRP A N 1
ATOM 663 C CA . TRP A 1 81 ? -0.902 14.975 2.065 1.00 88.69 81 TRP A CA 1
ATOM 664 C C . TRP A 1 81 ? -0.154 15.293 3.356 1.00 88.69 81 TRP A C 1
ATOM 666 O O . TRP A 1 81 ? -0.638 14.947 4.423 1.00 88.69 81 TRP A O 1
ATOM 676 N N . VAL A 1 82 ? 0.954 16.042 3.287 1.00 89.00 82 VAL A N 1
ATOM 677 C CA . VAL A 1 82 ? 1.719 16.442 4.488 1.00 89.00 82 VAL A CA 1
ATOM 678 C C . VAL A 1 82 ? 0.949 17.343 5.460 1.00 89.00 82 VAL A C 1
ATOM 680 O O . VAL A 1 82 ? 1.388 17.556 6.582 1.00 89.00 82 VAL A O 1
ATOM 683 N N . GLN A 1 83 ? -0.181 17.900 5.026 1.00 88.44 83 GLN A N 1
ATOM 684 C CA . GLN A 1 83 ? -1.064 18.728 5.849 1.00 88.44 83 GLN A CA 1
ATOM 685 C C . GLN A 1 83 ? -2.256 17.934 6.405 1.00 88.44 83 GLN A C 1
ATOM 687 O O . GLN A 1 83 ? -3.108 18.512 7.079 1.00 88.44 83 GLN A O 1
ATOM 692 N N . MET A 1 84 ? -2.378 16.652 6.049 1.00 87.25 84 MET A N 1
ATOM 693 C CA . MET A 1 84 ? -3.403 15.751 6.569 1.00 87.25 84 MET A CA 1
ATOM 694 C C . MET A 1 84 ? -2.930 15.138 7.887 1.00 87.25 84 MET A C 1
ATOM 696 O O . MET A 1 84 ? -1.731 15.037 8.147 1.00 87.25 84 MET A O 1
ATOM 700 N N . GLU A 1 85 ? -3.876 14.704 8.713 1.00 83.31 85 GLU A N 1
ATOM 701 C CA . GLU A 1 85 ? -3.569 13.954 9.928 1.00 83.31 85 GLU A CA 1
ATOM 702 C C . GLU A 1 85 ? -2.750 12.696 9.584 1.00 83.31 85 GLU A C 1
ATOM 704 O O . GLU A 1 85 ? -3.099 11.950 8.669 1.00 83.31 85 GLU A O 1
ATOM 709 N N . GLY A 1 86 ? -1.616 12.498 10.264 1.00 76.88 86 GLY A N 1
ATOM 710 C CA . GLY A 1 86 ? -0.678 11.404 9.972 1.00 76.88 86 GLY A CA 1
ATOM 711 C C . GLY A 1 86 ? 0.213 11.608 8.735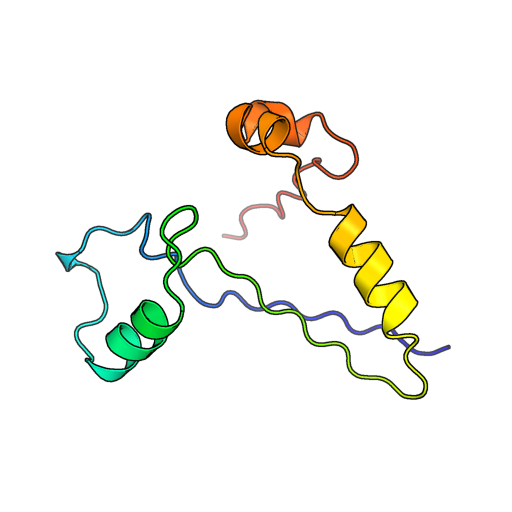 1.00 76.88 86 GLY A C 1
ATOM 712 O O . GLY A 1 86 ? 1.037 10.748 8.438 1.00 76.88 86 GLY A O 1
ATOM 713 N N . GLY A 1 87 ? 0.091 12.737 8.026 1.00 73.25 87 GLY A N 1
ATOM 714 C CA . GLY A 1 87 ? 0.928 13.093 6.872 1.00 73.25 87 GLY A CA 1
ATOM 715 C C . GLY A 1 87 ? 2.299 13.673 7.231 1.00 73.25 87 GLY A C 1
ATOM 716 O O . GLY A 1 87 ? 3.107 13.965 6.345 1.00 73.25 87 GLY A O 1
ATOM 717 N N . GLU A 1 88 ? 2.571 13.853 8.522 1.00 74.12 88 GLU A N 1
ATOM 718 C CA . GLU A 1 88 ? 3.857 14.296 9.043 1.00 74.12 88 GLU A CA 1
ATOM 719 C C . GLU A 1 88 ? 4.934 13.292 8.627 1.00 74.12 88 GLU A C 1
ATOM 721 O O . GLU A 1 88 ? 5.018 12.173 9.133 1.00 74.12 88 GLU A O 1
ATOM 726 N N . LEU A 1 89 ? 5.760 13.684 7.659 1.00 58.03 89 LEU A N 1
ATOM 727 C CA . LEU A 1 89 ? 6.925 12.915 7.264 1.00 58.03 89 LEU A CA 1
ATOM 728 C C . LEU A 1 89 ? 7.813 12.700 8.499 1.00 58.03 89 LEU A C 1
ATOM 730 O O . LEU A 1 89 ? 8.550 13.600 8.906 1.00 58.03 89 LEU A O 1
ATOM 734 N N . ALA A 1 90 ? 7.822 11.480 9.034 1.00 51.41 90 ALA A N 1
ATOM 735 C CA . ALA A 1 90 ? 8.961 10.969 9.776 1.00 51.41 90 ALA A CA 1
ATOM 736 C C . ALA A 1 90 ? 10.120 10.811 8.779 1.00 51.41 90 ALA A C 1
ATOM 738 O O . ALA A 1 90 ? 10.456 9.708 8.350 1.00 51.41 90 ALA A O 1
ATOM 739 N N . LEU A 1 91 ? 10.713 11.932 8.356 1.00 45.00 91 LEU A N 1
ATOM 740 C CA . LEU A 1 91 ? 12.050 11.930 7.785 1.00 45.00 91 LEU A CA 1
ATOM 741 C C . LEU A 1 91 ? 12.963 11.427 8.903 1.00 45.00 91 LEU A C 1
ATOM 743 O O . LEU A 1 91 ? 13.464 12.205 9.714 1.00 45.00 91 LEU A O 1
ATOM 747 N N . ALA A 1 92 ? 13.160 10.110 8.971 1.00 40.12 92 ALA A N 1
ATOM 748 C CA . ALA A 1 92 ? 14.351 9.580 9.603 1.00 40.12 92 ALA A CA 1
ATOM 749 C C . ALA A 1 92 ? 15.535 10.352 8.991 1.00 40.12 92 ALA A C 1
ATOM 751 O O . ALA A 1 92 ? 15.582 10.500 7.763 1.00 40.12 92 ALA A O 1
ATOM 752 N N . PRO A 1 93 ? 16.440 10.923 9.806 1.00 35.16 93 PRO A N 1
ATOM 753 C CA . PRO A 1 93 ? 17.557 11.684 9.275 1.00 35.16 93 PRO A CA 1
ATOM 754 C C . PRO A 1 93 ? 18.311 10.799 8.287 1.00 35.16 93 PRO A C 1
ATOM 756 O O . PRO A 1 93 ? 18.561 9.629 8.579 1.00 35.16 93 PRO A O 1
ATOM 759 N N . ALA A 1 94 ? 18.635 11.354 7.116 1.00 41.50 94 ALA A N 1
ATOM 760 C CA . ALA A 1 94 ? 19.475 10.700 6.124 1.00 41.50 94 ALA A CA 1
ATOM 761 C C . ALA A 1 94 ? 20.775 10.249 6.811 1.00 41.50 94 ALA A C 1
ATOM 763 O O . ALA A 1 94 ? 21.642 11.056 7.148 1.00 41.50 94 ALA A O 1
ATOM 764 N N . GLY A 1 95 ? 20.851 8.959 7.127 1.00 41.94 95 GLY A N 1
ATOM 765 C CA . GLY A 1 95 ? 21.973 8.358 7.823 1.00 41.94 95 GLY A CA 1
ATOM 766 C C . GLY A 1 95 ? 23.080 8.032 6.834 1.00 41.94 95 GLY A C 1
ATOM 767 O O . GLY A 1 95 ? 22.987 7.001 6.184 1.00 41.94 95 GLY A O 1
ATOM 768 N N . LYS A 1 96 ? 24.085 8.920 6.811 1.00 34.59 96 LYS A N 1
ATOM 769 C CA . LYS A 1 96 ? 25.427 8.862 6.188 1.00 34.59 96 LYS A CA 1
ATOM 770 C C . LYS A 1 96 ? 25.530 8.520 4.702 1.00 34.59 96 LYS A C 1
ATOM 772 O O . LYS A 1 96 ? 25.356 7.343 4.334 1.00 34.59 96 LYS A O 1
#

Secondary structure (DSSP, 8-state):
--------------GGGS-GGGS-S-HHHHHHHHTT-BTTTBT---------SS--HHHHHHHHHHTPPPHHHHHH-HHHHTTSTT----------

Radius of gyration: 17.08 Å; chains: 1; bounding box: 38×34×45 Å

pLDDT: mean 80.23, std 14.61, range [34.59, 96.44]